Protein AF-A0A1H8ME71-F1 (afdb_monomer_lite)

Organism: NCBI:txid42354

Foldseek 3Di:
DVVVVVVVLVVLLVVLLVLLLVQLQVLLVVLVVCLVVVHDLVVSLVSLQSLLVSLLVSCVSNVRPNVSLVSSVVSNVVSLVVLCVDAHPVRHCVSSVSNNVSSVNSNVNSSVVSVVVSVVVVVVVVVVVVD

Secondary structure (DSSP, 8-state):
-HHHHHHHHHHHHHHHHHHHHHHHHHHHHHHHHHHHTT--HHHHHTTHHHHHHHHHHHHHHTTT-GGGGHHHHHHHHHHHHHHHHPPPTTS-SHHHHHHHHHHHHHHHHHHHHHHHHHHHHHHHHHHHHT-

pLDDT: mean 81.55, std 11.22, range [46.22, 94.94]

Sequence (131 aa):
MKEVSNHRSHWKTIRIILAALIGGFLLSFLGFGLLWSGIPWHTQLIMILPFLLLSYGILRWSNGAMGLCAFIGIGAAPLGLLIMQFRDTNGSHLMTILIVTGWLIGICAGCYWGKLSQKSSVNSSKDVVSF

Radius of gyration: 18.05 Å; chains: 1; bounding box: 52×20×58 Å

Structure (mmCIF, N/CA/C/O backbone):
data_AF-A0A1H8ME71-F1
#
_entry.id   AF-A0A1H8ME71-F1
#
loop_
_atom_site.group_PDB
_atom_site.id
_atom_site.type_symbol
_atom_site.label_atom_id
_atom_site.label_alt_id
_atom_site.label_comp_id
_atom_site.label_asym_id
_atom_site.label_entity_id
_atom_site.label_seq_id
_atom_site.pdbx_PDB_ins_code
_atom_site.Cartn_x
_atom_site.Cartn_y
_atom_site.Cartn_z
_atom_site.occupancy
_atom_site.B_iso_or_equiv
_atom_site.auth_seq_id
_atom_site.auth_comp_id
_atom_site.auth_asym_id
_atom_site.auth_atom_id
_atom_site.pdbx_PDB_model_num
ATOM 1 N N . MET A 1 1 ? -12.080 5.022 37.074 1.00 50.88 1 MET A N 1
ATOM 2 C CA . MET A 1 1 ? -12.273 3.938 36.073 1.00 50.88 1 MET A CA 1
ATOM 3 C C . MET A 1 1 ? -12.350 4.406 34.611 1.00 50.88 1 MET A C 1
ATOM 5 O O . MET A 1 1 ? -11.945 3.635 33.750 1.00 50.88 1 MET A O 1
ATOM 9 N N . LYS A 1 2 ? -12.798 5.636 34.289 1.00 51.59 2 LYS A N 1
ATOM 10 C CA . LYS A 1 2 ? -12.868 6.125 32.891 1.00 51.59 2 LYS A CA 1
ATOM 11 C C . LYS A 1 2 ? -11.496 6.346 32.221 1.00 51.59 2 LYS A C 1
ATOM 13 O O . LYS A 1 2 ? -11.336 5.956 31.068 1.00 51.59 2 LYS A O 1
ATOM 18 N N . GLU A 1 3 ? -10.492 6.867 32.931 1.00 55.25 3 GLU A N 1
ATOM 19 C CA . GLU A 1 3 ? -9.156 7.124 32.349 1.00 55.25 3 GLU A CA 1
ATOM 20 C C . GLU A 1 3 ? -8.442 5.861 31.847 1.00 55.25 3 GLU A C 1
ATOM 22 O O . GLU A 1 3 ? -7.901 5.851 30.744 1.00 55.25 3 GLU A O 1
ATOM 27 N N . VAL A 1 4 ? -8.514 4.760 32.602 1.00 56.84 4 VAL A N 1
ATOM 28 C CA . VAL A 1 4 ? -7.873 3.483 32.233 1.00 56.84 4 VAL A CA 1
ATOM 29 C C . VAL A 1 4 ? -8.472 2.910 30.941 1.00 56.84 4 VAL A C 1
ATOM 31 O O . VAL A 1 4 ? -7.752 2.364 30.103 1.00 56.84 4 VAL A O 1
ATOM 34 N N . SER A 1 5 ? -9.786 3.076 30.740 1.00 61.91 5 SER A N 1
ATOM 35 C CA . SER A 1 5 ? -10.469 2.642 29.514 1.00 61.91 5 SER A CA 1
ATOM 36 C C . SER A 1 5 ? -10.062 3.471 28.290 1.00 61.91 5 SER A C 1
ATOM 38 O O . SER A 1 5 ? -9.868 2.911 27.209 1.00 61.91 5 SER A O 1
ATOM 40 N N . ASN A 1 6 ? -9.851 4.778 28.480 1.00 62.28 6 ASN A N 1
ATOM 41 C CA . ASN A 1 6 ? -9.472 5.703 27.415 1.00 62.28 6 ASN A CA 1
ATOM 42 C C . ASN A 1 6 ? -7.998 5.528 27.013 1.00 62.28 6 ASN A C 1
ATOM 44 O O . ASN A 1 6 ? -7.641 5.560 25.840 1.00 62.28 6 ASN A O 1
ATOM 48 N N . HIS A 1 7 ? -7.132 5.227 27.982 1.00 67.75 7 HIS A N 1
ATOM 49 C CA . HIS A 1 7 ? -5.739 4.890 27.713 1.00 67.75 7 HIS A CA 1
ATOM 50 C C . HIS A 1 7 ? -5.620 3.578 26.915 1.00 67.75 7 HIS A C 1
ATOM 52 O O . HIS A 1 7 ? -4.893 3.507 25.924 1.00 67.75 7 HIS A O 1
ATOM 58 N N . ARG A 1 8 ? -6.386 2.535 27.275 1.00 67.69 8 ARG A N 1
ATOM 59 C CA . ARG A 1 8 ? -6.379 1.247 26.555 1.00 67.69 8 ARG A CA 1
ATOM 60 C C . ARG A 1 8 ? -6.856 1.380 25.101 1.00 67.69 8 ARG A C 1
ATOM 62 O O . ARG A 1 8 ? -6.289 0.722 24.227 1.00 67.69 8 ARG A O 1
ATOM 69 N N . SER A 1 9 ? -7.865 2.211 24.828 1.00 75.12 9 SER A N 1
ATOM 70 C CA . SER A 1 9 ? -8.338 2.448 23.457 1.00 75.12 9 SER A CA 1
ATOM 71 C C . SER A 1 9 ? -7.304 3.218 22.629 1.00 75.12 9 SER A C 1
ATOM 73 O O . SER A 1 9 ? -7.035 2.838 21.490 1.00 75.12 9 SER A O 1
ATOM 75 N N . HIS A 1 10 ? -6.643 4.216 23.223 1.00 82.69 10 HIS A N 1
ATOM 76 C CA . HIS A 1 10 ? -5.609 5.002 22.555 1.00 82.69 10 HIS A CA 1
ATOM 77 C C . HIS A 1 10 ? -4.388 4.151 22.173 1.00 82.69 10 HIS A C 1
ATOM 79 O O . HIS A 1 10 ? -3.936 4.177 21.028 1.00 82.69 10 HIS A O 1
ATOM 85 N N . TRP A 1 11 ? -3.916 3.296 23.087 1.00 86.44 11 TRP A N 1
ATOM 86 C CA . TRP A 1 11 ? -2.830 2.350 22.807 1.00 86.44 11 TRP A CA 1
ATOM 87 C C . TRP A 1 11 ? -3.178 1.338 21.713 1.00 86.44 11 TRP A C 1
ATOM 89 O O . TRP A 1 11 ? -2.311 0.979 20.914 1.00 86.44 11 TRP A O 1
ATOM 99 N N . LYS A 1 12 ? -4.438 0.884 21.640 1.00 86.12 12 LYS A N 1
ATOM 100 C CA . LYS A 1 12 ? -4.898 0.019 20.543 1.00 86.12 12 LYS A CA 1
ATOM 101 C C . LYS A 1 12 ? -4.785 0.748 19.202 1.00 86.12 12 LYS A C 1
ATOM 103 O O . LYS A 1 12 ? -4.237 0.182 18.260 1.00 86.12 12 LYS A O 1
ATOM 108 N N . THR A 1 13 ? -5.246 1.995 19.125 1.00 86.56 13 THR A N 1
ATOM 109 C CA . THR A 1 13 ? -5.163 2.808 17.902 1.00 86.56 13 THR A CA 1
ATOM 110 C C . THR A 1 13 ? -3.717 3.034 17.470 1.00 86.56 13 THR A C 1
ATOM 112 O O . THR A 1 13 ? -3.397 2.797 16.309 1.00 86.56 13 THR A O 1
ATOM 115 N N . ILE A 1 14 ? -2.824 3.395 18.398 1.00 90.50 14 ILE A N 1
ATOM 116 C CA . ILE A 1 14 ? -1.394 3.586 18.106 1.00 90.50 14 ILE A CA 1
ATOM 117 C C . ILE A 1 14 ? -0.774 2.306 17.529 1.00 90.50 14 ILE A C 1
ATOM 119 O O . ILE A 1 14 ? -0.070 2.367 16.525 1.00 90.50 14 ILE A O 1
ATOM 123 N N . ARG A 1 15 ? -1.068 1.134 18.110 1.00 91.00 15 ARG A N 1
ATOM 124 C CA . ARG A 1 15 ? -0.569 -0.154 17.593 1.00 91.00 15 ARG A CA 1
ATOM 125 C C . ARG A 1 15 ? -1.075 -0.452 16.185 1.00 91.00 15 ARG A C 1
ATOM 127 O O . ARG A 1 15 ? -0.302 -0.939 15.36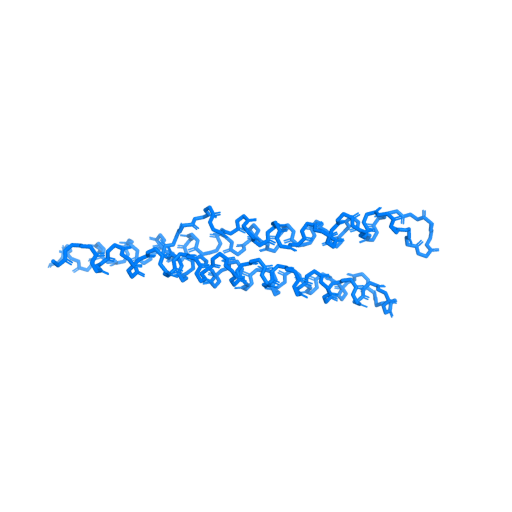7 1.00 91.00 15 ARG A O 1
ATOM 134 N N . ILE A 1 16 ? -2.341 -0.148 15.897 1.00 91.19 16 ILE A N 1
ATOM 135 C CA . ILE A 1 16 ? -2.912 -0.325 14.556 1.00 91.19 16 ILE A CA 1
ATOM 136 C C . ILE A 1 16 ? -2.227 0.609 13.553 1.00 91.19 16 ILE A C 1
ATOM 138 O O . ILE A 1 16 ? -1.864 0.158 12.472 1.00 91.19 16 ILE A O 1
ATOM 142 N N . ILE A 1 17 ? -2.003 1.877 13.914 1.00 91.88 17 ILE A N 1
ATOM 143 C CA . ILE A 1 17 ? -1.283 2.843 13.069 1.00 91.88 17 ILE A CA 1
ATOM 144 C C . ILE A 1 17 ? 0.139 2.355 12.789 1.00 91.88 17 ILE A C 1
ATOM 146 O O . ILE A 1 17 ? 0.567 2.334 11.638 1.00 91.88 17 ILE A O 1
ATOM 150 N N . LEU A 1 18 ? 0.860 1.919 13.823 1.00 93.44 18 LEU A N 1
ATOM 151 C CA . LEU A 1 18 ? 2.224 1.422 13.676 1.00 93.44 18 LEU A CA 1
ATOM 152 C C . LEU A 1 18 ? 2.272 0.181 12.773 1.00 93.44 18 LEU A C 1
ATOM 154 O O . LEU A 1 18 ? 3.107 0.106 11.877 1.00 93.44 18 LEU A O 1
ATOM 158 N N . ALA A 1 19 ? 1.342 -0.761 12.958 1.00 93.19 19 ALA A N 1
ATOM 159 C CA . ALA A 1 19 ? 1.220 -1.935 12.099 1.00 93.19 19 ALA A CA 1
ATOM 160 C C . ALA A 1 19 ? 0.870 -1.562 10.647 1.00 93.19 19 ALA A C 1
ATOM 162 O O . ALA A 1 19 ? 1.400 -2.174 9.724 1.00 93.19 19 ALA A O 1
ATOM 163 N N . ALA A 1 20 ? 0.027 -0.546 10.434 1.00 92.38 20 ALA A N 1
ATOM 164 C CA . ALA A 1 20 ? -0.296 -0.024 9.107 1.00 92.38 20 ALA A CA 1
ATOM 165 C C . ALA A 1 20 ? 0.934 0.554 8.406 1.00 92.38 20 ALA A C 1
ATOM 167 O O . ALA A 1 20 ? 1.195 0.213 7.255 1.00 92.38 20 ALA A O 1
ATOM 168 N N . LEU A 1 21 ? 1.699 1.389 9.115 1.00 93.81 21 LEU A N 1
ATOM 169 C CA . LEU A 1 21 ? 2.912 2.023 8.604 1.00 93.81 21 LEU A CA 1
ATOM 170 C C . LEU A 1 21 ? 3.979 0.982 8.262 1.00 93.81 21 LEU A C 1
ATOM 172 O O . LEU A 1 21 ? 4.478 0.960 7.139 1.00 93.81 21 LEU A O 1
ATOM 176 N N . ILE A 1 22 ? 4.295 0.094 9.211 1.00 94.00 22 ILE A N 1
ATOM 177 C CA . ILE A 1 22 ? 5.298 -0.961 9.024 1.00 94.00 22 ILE A CA 1
ATOM 178 C C . ILE A 1 22 ? 4.853 -1.923 7.922 1.00 94.00 22 ILE A C 1
ATOM 180 O O . ILE A 1 22 ? 5.648 -2.265 7.054 1.00 94.00 22 ILE A O 1
ATOM 184 N N . GLY A 1 23 ? 3.582 -2.330 7.923 1.00 92.81 23 GLY A N 1
ATOM 185 C CA . GLY A 1 23 ? 3.025 -3.201 6.895 1.00 92.81 23 GLY A CA 1
ATOM 186 C C . GLY A 1 23 ? 3.116 -2.573 5.507 1.00 92.81 23 GLY A C 1
ATOM 187 O O . GLY A 1 23 ? 3.644 -3.199 4.595 1.00 92.81 23 GLY A O 1
ATOM 188 N N . GLY A 1 24 ? 2.674 -1.321 5.353 1.00 91.94 24 GLY A N 1
ATOM 189 C CA . GLY A 1 24 ? 2.776 -0.587 4.091 1.00 91.94 24 GLY A CA 1
ATOM 190 C C . GLY A 1 24 ? 4.218 -0.474 3.600 1.00 91.94 24 GLY A C 1
ATOM 191 O O . GLY A 1 24 ? 4.498 -0.793 2.449 1.00 91.94 24 GLY A O 1
ATOM 192 N N . PHE A 1 25 ? 5.146 -0.118 4.491 1.00 93.38 25 PHE A N 1
ATOM 193 C CA . PHE A 1 25 ? 6.568 -0.019 4.168 1.00 93.38 25 PHE A CA 1
ATOM 194 C C . PHE A 1 25 ? 7.170 -1.363 3.731 1.00 93.38 25 PHE A C 1
ATOM 196 O O . PHE A 1 25 ? 7.802 -1.441 2.679 1.00 93.38 25 PHE A O 1
ATOM 203 N N . LEU A 1 26 ? 6.948 -2.436 4.499 1.00 94.94 26 LEU A N 1
ATOM 204 C CA . LEU A 1 26 ? 7.485 -3.767 4.200 1.00 94.94 26 LEU A CA 1
ATOM 205 C C . LEU A 1 26 ? 6.916 -4.342 2.899 1.00 94.94 26 LEU A C 1
ATOM 207 O O . LEU A 1 26 ? 7.667 -4.906 2.104 1.00 94.94 26 LEU A O 1
ATOM 211 N N . LEU A 1 27 ? 5.612 -4.183 2.647 1.00 92.81 27 LEU A N 1
ATOM 212 C CA . LEU A 1 27 ? 5.014 -4.624 1.386 1.00 92.81 27 LEU A CA 1
ATOM 213 C C . LEU A 1 27 ? 5.531 -3.813 0.195 1.00 92.81 27 LEU A C 1
ATOM 215 O O . LEU A 1 27 ? 5.772 -4.387 -0.866 1.00 92.81 27 LEU A O 1
ATOM 219 N N . SER A 1 28 ? 5.728 -2.503 0.353 1.00 90.44 28 SER A N 1
ATOM 220 C CA . SER A 1 28 ? 6.351 -1.686 -0.689 1.00 90.44 28 SER A CA 1
ATOM 221 C C . SER A 1 28 ? 7.799 -2.089 -0.942 1.00 90.44 28 SER A C 1
ATOM 223 O O . SER A 1 28 ? 8.221 -2.122 -2.096 1.00 90.44 28 SER A O 1
ATOM 225 N N . PHE A 1 29 ? 8.546 -2.456 0.101 1.00 90.81 29 PHE A N 1
ATOM 226 C CA . PHE A 1 29 ? 9.913 -2.952 -0.033 1.00 90.81 29 PHE A CA 1
ATOM 227 C C . PHE A 1 29 ? 9.947 -4.285 -0.785 1.00 90.81 29 PHE A C 1
ATOM 229 O O . PHE A 1 29 ? 10.754 -4.467 -1.692 1.00 90.81 29 PHE A O 1
ATOM 236 N N . LEU A 1 30 ? 9.011 -5.188 -0.479 1.00 89.62 30 LEU A N 1
ATOM 237 C CA . LEU A 1 30 ? 8.831 -6.432 -1.223 1.00 89.62 30 LEU A CA 1
ATOM 238 C C . LEU A 1 30 ? 8.479 -6.160 -2.693 1.00 89.62 30 LEU A C 1
ATOM 240 O O . LEU A 1 30 ? 9.089 -6.741 -3.585 1.00 89.62 30 LEU A O 1
ATOM 244 N N . GLY A 1 31 ? 7.544 -5.244 -2.959 1.00 86.06 31 GLY A N 1
ATOM 245 C CA . GLY A 1 31 ? 7.169 -4.856 -4.321 1.00 86.06 31 GLY A CA 1
ATOM 246 C C . GLY A 1 31 ? 8.339 -4.263 -5.108 1.00 86.06 31 GLY A C 1
ATOM 247 O O . GLY A 1 31 ? 8.520 -4.587 -6.280 1.00 86.06 31 GLY A O 1
ATOM 248 N N . PHE A 1 32 ? 9.178 -3.463 -4.448 1.00 85.38 32 PHE A N 1
AT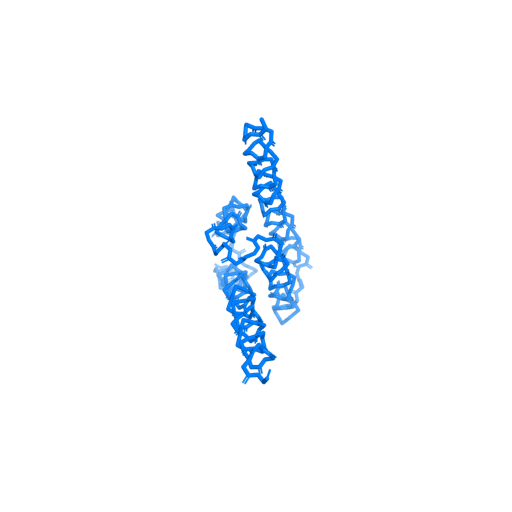OM 249 C CA . PHE A 1 32 ? 10.420 -2.965 -5.028 1.00 85.38 32 PHE A CA 1
ATOM 250 C C . PHE A 1 32 ? 11.415 -4.090 -5.329 1.00 85.38 32 PHE A C 1
ATOM 252 O O . PHE A 1 32 ? 11.948 -4.144 -6.433 1.00 85.38 32 PHE A O 1
ATOM 259 N N . GLY A 1 33 ? 11.624 -5.019 -4.394 1.00 85.38 33 GLY A N 1
ATOM 260 C CA . GLY A 1 33 ? 12.493 -6.179 -4.603 1.00 85.38 33 GLY A CA 1
ATOM 261 C C . GLY A 1 33 ? 12.054 -7.042 -5.790 1.00 85.38 33 GLY A C 1
ATOM 262 O O . GLY A 1 33 ? 12.889 -7.469 -6.583 1.00 85.38 33 GLY A O 1
ATOM 263 N N . LEU A 1 34 ? 10.743 -7.238 -5.972 1.00 83.44 34 LEU A N 1
ATOM 264 C CA . LEU A 1 34 ? 10.196 -7.955 -7.128 1.00 83.44 34 LEU A CA 1
ATOM 265 C C . LEU A 1 34 ? 10.428 -7.204 -8.448 1.00 83.44 34 LEU A C 1
ATOM 267 O O . LEU A 1 34 ? 10.724 -7.839 -9.460 1.00 83.44 34 LEU A O 1
ATOM 271 N N . LEU A 1 35 ? 10.319 -5.870 -8.449 1.00 80.50 35 LEU A N 1
ATOM 272 C CA . LEU A 1 35 ? 10.668 -5.044 -9.610 1.00 80.50 35 LEU A CA 1
ATOM 273 C C . LEU A 1 35 ? 12.155 -5.143 -9.944 1.00 80.50 35 LEU A C 1
ATOM 275 O O . LEU A 1 35 ? 12.505 -5.371 -11.098 1.00 80.50 35 LEU A O 1
ATOM 279 N N . TRP A 1 36 ? 13.016 -5.048 -8.934 1.00 80.69 36 TRP A N 1
ATOM 280 C CA . TRP A 1 36 ? 14.462 -5.145 -9.104 1.00 80.69 36 TRP A CA 1
ATOM 281 C C . TRP A 1 36 ? 14.916 -6.530 -9.585 1.00 80.69 36 TRP A C 1
ATOM 283 O O . TRP A 1 36 ? 15.875 -6.648 -10.340 1.00 80.69 36 TRP A O 1
ATOM 293 N N . SER A 1 37 ? 14.204 -7.587 -9.192 1.00 81.81 37 SER A N 1
ATOM 294 C CA . SER A 1 37 ? 14.480 -8.964 -9.616 1.00 81.81 37 SER A CA 1
ATOM 295 C C . SER A 1 37 ? 14.162 -9.238 -11.098 1.00 81.81 37 SER A C 1
ATOM 297 O O . SER A 1 37 ? 14.387 -10.360 -11.552 1.00 81.81 37 SER A O 1
ATOM 299 N N . GLY A 1 38 ? 13.611 -8.275 -11.849 1.00 76.94 38 GLY A N 1
ATOM 300 C CA . GLY A 1 38 ? 13.255 -8.460 -13.263 1.00 76.94 38 GLY A CA 1
ATOM 301 C C . GLY A 1 38 ? 12.079 -9.418 -13.486 1.00 76.94 38 GLY A C 1
ATOM 302 O O . GLY A 1 38 ? 11.940 -9.997 -14.561 1.00 76.94 38 GLY A O 1
ATOM 303 N N . ILE A 1 39 ? 11.244 -9.622 -12.463 1.00 80.69 39 ILE A N 1
ATOM 304 C CA . ILE A 1 39 ? 10.089 -10.520 -12.526 1.00 80.69 39 ILE A CA 1
ATOM 305 C C . ILE A 1 39 ? 9.016 -9.930 -13.467 1.00 80.69 39 ILE A C 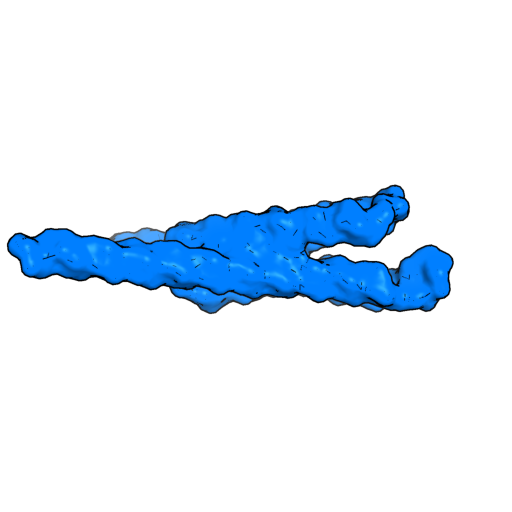1
ATOM 307 O O . ILE A 1 39 ? 8.781 -8.719 -13.426 1.00 80.69 39 ILE A O 1
ATOM 311 N N . PRO A 1 40 ? 8.312 -10.760 -14.269 1.00 81.56 40 PRO A N 1
ATOM 312 C CA . PRO A 1 40 ? 7.276 -10.289 -15.184 1.00 81.56 40 PRO A CA 1
ATOM 313 C C . PRO A 1 40 ? 6.171 -9.490 -14.488 1.00 81.56 40 PRO A C 1
ATOM 315 O O . PRO A 1 40 ? 5.727 -9.831 -13.388 1.00 81.56 40 PRO A O 1
ATOM 318 N N . TRP A 1 41 ? 5.649 -8.481 -15.185 1.00 75.19 41 TRP A N 1
ATOM 319 C CA . TRP A 1 41 ? 4.616 -7.578 -14.668 1.00 75.19 41 TRP A CA 1
ATOM 320 C C . TRP A 1 41 ? 3.340 -8.299 -14.194 1.00 75.19 41 TRP A C 1
ATOM 322 O O . TRP A 1 41 ? 2.713 -7.879 -13.225 1.00 75.19 41 TRP A O 1
ATOM 332 N N . HIS A 1 42 ? 2.972 -9.425 -14.815 1.00 81.12 42 HIS A N 1
ATOM 333 C CA . HIS A 1 42 ? 1.833 -10.244 -14.385 1.00 81.12 42 HIS A CA 1
ATOM 334 C C . HIS A 1 42 ? 2.003 -10.782 -12.962 1.00 81.12 42 HIS A C 1
ATOM 336 O O . HIS A 1 42 ? 1.073 -10.748 -12.160 1.00 81.12 42 HIS A O 1
ATOM 342 N N . THR A 1 43 ? 3.205 -11.246 -12.628 1.00 80.25 43 THR A N 1
ATOM 343 C CA . THR A 1 43 ? 3.528 -11.753 -11.292 1.00 80.25 43 THR A CA 1
ATOM 344 C C . THR A 1 43 ? 3.564 -10.610 -10.279 1.00 80.25 43 THR A C 1
ATOM 346 O O . THR A 1 43 ? 3.215 -10.804 -9.119 1.00 80.25 43 THR A O 1
ATOM 349 N N . GLN A 1 44 ? 3.897 -9.388 -10.707 1.00 79.50 44 GLN A N 1
ATOM 350 C CA . GLN A 1 44 ? 3.826 -8.204 -9.846 1.00 79.50 44 GLN A CA 1
ATOM 351 C C . GLN A 1 44 ? 2.388 -7.833 -9.476 1.00 79.50 44 GLN A C 1
ATOM 353 O O . GLN A 1 44 ? 2.165 -7.349 -8.369 1.00 79.50 44 GLN A O 1
ATOM 358 N N . LEU A 1 45 ? 1.393 -8.124 -10.324 1.00 84.62 45 LEU A N 1
ATOM 359 C CA . LEU A 1 45 ? -0.020 -7.919 -9.971 1.00 84.62 45 LEU A CA 1
ATOM 360 C C . LEU A 1 45 ? -0.468 -8.775 -8.781 1.00 84.62 45 LEU A C 1
ATOM 362 O O . LEU A 1 45 ? -1.398 -8.393 -8.072 1.00 84.62 45 LEU A O 1
ATOM 366 N N . ILE A 1 46 ? 0.217 -9.885 -8.493 1.00 87.81 46 ILE A N 1
ATOM 367 C CA . ILE A 1 46 ? -0.057 -10.701 -7.302 1.00 87.81 46 ILE A CA 1
ATOM 368 C C . ILE A 1 46 ? 0.130 -9.869 -6.024 1.00 87.81 46 ILE A C 1
ATOM 370 O O . ILE A 1 46 ? -0.566 -10.110 -5.040 1.00 87.81 46 ILE A O 1
ATOM 374 N N . MET A 1 47 ? 0.971 -8.824 -6.047 1.00 86.88 47 MET A N 1
ATOM 375 C CA . MET A 1 47 ? 1.170 -7.906 -4.917 1.00 86.88 47 MET A CA 1
ATOM 376 C C . MET A 1 47 ? -0.075 -7.097 -4.541 1.00 86.88 47 MET A C 1
ATOM 378 O O . MET A 1 47 ? -0.140 -6.577 -3.431 1.00 86.88 47 MET A O 1
ATOM 382 N N . ILE A 1 48 ? -1.101 -7.038 -5.391 1.00 90.75 48 ILE A N 1
ATOM 383 C CA . ILE A 1 48 ? -2.395 -6.448 -5.024 1.00 90.75 48 ILE A CA 1
ATOM 384 C C . ILE A 1 48 ? -3.010 -7.209 -3.835 1.00 90.75 48 ILE A C 1
ATOM 386 O O . ILE A 1 48 ? -3.571 -6.595 -2.926 1.00 90.75 48 ILE A O 1
ATOM 390 N N . LEU A 1 49 ? -2.862 -8.539 -3.802 1.00 91.69 49 LEU A N 1
ATOM 391 C CA . LEU A 1 49 ? -3.437 -9.408 -2.772 1.00 91.69 49 LEU A CA 1
ATOM 392 C C . LEU A 1 49 ? -2.911 -9.130 -1.355 1.00 91.69 49 LEU A C 1
ATOM 394 O O . LEU A 1 49 ? -3.737 -8.965 -0.457 1.00 91.69 49 LEU A O 1
ATOM 398 N N . PRO A 1 50 ? -1.594 -9.050 -1.091 1.00 91.75 50 PRO A N 1
ATOM 399 C CA . PRO A 1 50 ? -1.104 -8.747 0.246 1.00 91.75 50 PRO A CA 1
ATOM 400 C C . PRO A 1 50 ? -1.498 -7.331 0.704 1.00 91.75 50 PRO A C 1
ATOM 402 O O . PRO A 1 50 ? -1.842 -7.166 1.874 1.00 91.75 50 PRO A O 1
ATOM 405 N N . PHE A 1 51 ? -1.559 -6.327 -0.186 1.00 90.94 51 PHE A N 1
ATOM 406 C CA . PHE A 1 51 ? -2.077 -4.990 0.166 1.00 90.94 51 PHE A CA 1
ATOM 407 C C . PHE A 1 51 ? -3.579 -5.015 0.504 1.00 90.94 51 PHE A C 1
ATOM 409 O O . PHE A 1 51 ? -4.027 -4.345 1.443 1.00 90.94 51 PHE A O 1
ATOM 416 N N . LEU A 1 52 ? -4.355 -5.831 -0.211 1.00 92.62 52 LEU A N 1
ATOM 417 C CA . LEU A 1 52 ? -5.763 -6.095 0.085 1.00 92.62 52 LEU A CA 1
ATOM 418 C C . LEU A 1 52 ? -5.934 -6.779 1.443 1.00 92.62 52 LEU A C 1
ATOM 420 O O . LEU A 1 52 ? -6.735 -6.331 2.261 1.00 92.62 52 LEU A O 1
ATOM 424 N N . LEU A 1 53 ? -5.161 -7.829 1.718 1.00 93.12 53 LEU A N 1
ATOM 425 C CA . LEU A 1 53 ? -5.207 -8.559 2.985 1.00 93.12 53 LEU A CA 1
ATOM 426 C C . LEU A 1 53 ? -4.818 -7.667 4.165 1.00 93.12 53 LEU A C 1
ATOM 428 O O . LEU A 1 53 ? -5.498 -7.688 5.192 1.00 93.12 53 LEU A O 1
ATOM 432 N N . LEU A 1 54 ? -3.770 -6.853 4.013 1.00 91.75 54 LEU A N 1
ATOM 433 C CA . LEU A 1 54 ? -3.335 -5.921 5.048 1.00 91.75 54 LEU A CA 1
ATOM 434 C C . LEU A 1 54 ? -4.422 -4.883 5.348 1.00 91.75 54 LEU A C 1
ATOM 436 O O . LEU A 1 54 ? -4.794 -4.702 6.506 1.00 91.75 54 LEU A O 1
ATOM 440 N N . SER A 1 55 ? -4.972 -4.231 4.321 1.00 90.12 55 SER A N 1
ATOM 441 C CA . SER A 1 55 ? -6.028 -3.226 4.506 1.00 90.12 55 SER A CA 1
ATOM 442 C C . SER A 1 55 ? -7.316 -3.823 5.075 1.00 90.12 55 SER A C 1
ATOM 444 O O . SER A 1 55 ? -7.895 -3.252 6.000 1.00 90.12 55 SER A O 1
ATOM 446 N N . TYR A 1 56 ? -7.718 -5.014 4.625 1.00 89.00 56 TYR A N 1
ATOM 447 C CA . TYR A 1 56 ? -8.838 -5.754 5.207 1.00 89.00 56 TYR A CA 1
ATOM 448 C C . TYR A 1 56 ? -8.599 -6.092 6.687 1.00 89.00 56 TYR A C 1
ATOM 450 O O . TYR A 1 56 ? -9.464 -5.850 7.534 1.00 89.00 56 TYR A O 1
ATOM 458 N N . GLY A 1 57 ? -7.416 -6.621 7.016 1.00 88.69 57 GLY A N 1
ATOM 459 C CA . GLY A 1 57 ? -7.037 -6.988 8.380 1.00 88.69 57 GLY A CA 1
ATOM 460 C C . GLY A 1 57 ? -7.034 -5.787 9.323 1.00 88.69 57 GLY A C 1
ATOM 461 O O . GLY A 1 57 ? -7.589 -5.859 10.420 1.00 88.69 57 GLY A O 1
ATOM 462 N N . ILE A 1 58 ? -6.494 -4.655 8.868 1.00 88.81 58 ILE A N 1
ATOM 463 C CA . ILE A 1 58 ? -6.476 -3.402 9.628 1.00 88.81 58 ILE A CA 1
ATOM 464 C C . ILE A 1 58 ? -7.886 -2.865 9.839 1.00 88.81 58 ILE A C 1
ATOM 466 O O . ILE A 1 58 ? -8.220 -2.482 10.959 1.00 88.81 58 ILE A O 1
ATOM 470 N N . LEU A 1 59 ? -8.738 -2.891 8.813 1.00 87.69 59 LEU A N 1
ATOM 471 C CA . LEU A 1 59 ? -10.113 -2.418 8.934 1.00 87.69 59 LEU A CA 1
ATOM 472 C C . LEU A 1 59 ? -10.952 -3.294 9.877 1.00 87.69 59 LEU A C 1
ATOM 474 O O . LEU A 1 59 ? -11.765 -2.781 10.652 1.00 87.69 59 LEU A O 1
ATOM 478 N N . ARG A 1 60 ? -10.737 -4.616 9.855 1.00 84.94 60 ARG A N 1
ATOM 479 C CA . ARG A 1 60 ? -11.367 -5.540 10.805 1.00 84.94 60 ARG A CA 1
ATOM 480 C C . ARG A 1 60 ? -10.864 -5.277 12.228 1.00 84.94 60 ARG A C 1
ATOM 482 O O . ARG A 1 60 ? -11.669 -5.206 13.150 1.00 84.94 60 ARG A O 1
ATOM 489 N N . TRP A 1 61 ? -9.558 -5.087 12.416 1.00 85.69 61 TRP A N 1
ATOM 490 C CA . TRP A 1 61 ? -8.965 -4.840 13.736 1.00 85.69 61 TRP A CA 1
ATOM 491 C C . TRP A 1 61 ? -9.376 -3.481 14.331 1.00 85.69 61 TRP A C 1
ATOM 493 O O . TRP A 1 61 ? -9.567 -3.345 15.550 1.00 85.69 61 TRP A O 1
ATOM 503 N N . SER A 1 62 ? -9.571 -2.482 13.471 1.00 82.50 62 SER A N 1
ATOM 504 C CA . SER A 1 62 ? -9.990 -1.133 13.844 1.00 82.50 62 SER A CA 1
ATOM 505 C C . SER A 1 62 ? -11.495 -0.956 14.031 1.00 82.50 62 SER A C 1
ATOM 507 O O . SER A 1 62 ? -11.933 0.165 14.279 1.00 82.50 62 SER A O 1
ATOM 509 N N . ASN A 1 63 ? -12.290 -2.028 13.928 1.00 81.44 63 ASN A N 1
ATOM 510 C CA . ASN A 1 63 ? -13.754 -1.961 13.942 1.00 81.44 63 ASN A CA 1
ATOM 511 C C . ASN A 1 63 ? -14.320 -0.969 12.905 1.00 81.44 63 ASN A C 1
ATOM 513 O O . ASN A 1 63 ? -15.321 -0.308 13.161 1.00 81.44 63 ASN A O 1
ATOM 517 N N . GLY A 1 64 ? -13.688 -0.858 11.731 1.00 75.12 64 GLY A N 1
ATOM 518 C CA . GLY A 1 64 ? -14.246 -0.101 10.604 1.00 75.12 64 GLY A CA 1
ATOM 519 C C . GLY A 1 64 ? -13.735 1.325 10.458 1.00 75.12 64 GLY A C 1
ATOM 520 O O . GLY A 1 64 ? -14.231 2.067 9.609 1.00 75.12 64 GLY A O 1
ATOM 521 N N . ALA A 1 65 ? -12.727 1.723 11.237 1.00 81.00 65 ALA A N 1
ATOM 522 C CA . ALA A 1 65 ? -12.111 3.037 11.104 1.00 81.00 65 ALA A CA 1
ATOM 523 C C . ALA A 1 65 ? -11.287 3.123 9.806 1.00 81.00 65 ALA A C 1
ATOM 525 O O . ALA A 1 65 ? -10.093 2.814 9.782 1.00 81.00 65 ALA A O 1
ATOM 526 N N . MET A 1 66 ? -11.931 3.567 8.721 1.00 76.94 66 MET A N 1
ATOM 527 C CA . MET A 1 66 ? -11.313 3.701 7.393 1.00 76.94 66 MET A CA 1
ATOM 528 C C . MET A 1 66 ? -10.096 4.624 7.381 1.00 76.94 66 MET A C 1
ATOM 530 O O . MET A 1 66 ? -9.135 4.346 6.667 1.00 76.94 66 MET A O 1
ATOM 534 N N . GLY A 1 67 ? -10.096 5.675 8.210 1.00 80.25 67 GLY A N 1
ATOM 535 C CA . GLY A 1 67 ? -8.967 6.603 8.312 1.00 80.25 67 GLY A CA 1
ATOM 536 C C . GLY A 1 67 ? -7.649 5.915 8.680 1.00 80.25 67 GLY A C 1
ATOM 537 O O . GLY A 1 67 ? -6.588 6.383 8.284 1.00 80.25 67 GLY A O 1
ATOM 538 N N . LEU A 1 68 ? -7.698 4.758 9.355 1.00 85.25 68 LEU A N 1
ATOM 539 C CA . LEU A 1 68 ? -6.489 4.018 9.715 1.00 85.25 68 LEU A CA 1
ATOM 540 C C . LEU A 1 68 ? -5.832 3.303 8.526 1.00 85.25 68 LEU A C 1
ATOM 542 O O . LEU A 1 68 ? -4.633 3.047 8.556 1.00 85.25 68 LEU A O 1
ATOM 546 N N . CYS A 1 69 ? -6.579 3.030 7.454 1.00 86.44 69 CYS A N 1
ATOM 547 C CA . CYS A 1 69 ? -6.018 2.414 6.252 1.00 86.44 69 CYS A CA 1
ATOM 548 C C . CYS A 1 69 ? -5.150 3.395 5.448 1.00 86.44 69 CYS A C 1
ATOM 550 O O . CYS A 1 69 ? -4.244 2.962 4.740 1.00 86.44 69 CYS A O 1
ATOM 552 N N . ALA A 1 70 ? -5.354 4.710 5.607 1.00 88.75 70 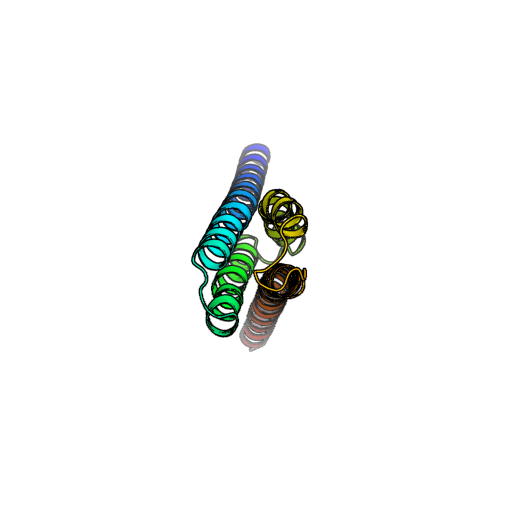ALA A N 1
ATOM 553 C CA . ALA A 1 70 ? -4.509 5.726 4.976 1.00 88.75 70 ALA A CA 1
ATOM 554 C C . ALA A 1 70 ? -3.040 5.620 5.425 1.00 88.75 70 ALA A C 1
ATOM 556 O O . ALA A 1 70 ? -2.134 5.875 4.634 1.00 88.75 70 ALA A O 1
ATOM 557 N N . PHE A 1 71 ? -2.789 5.156 6.656 1.00 91.25 71 PHE A N 1
ATOM 558 C CA . PHE A 1 71 ? -1.431 4.942 7.163 1.00 91.25 71 PHE A CA 1
ATOM 559 C C . PHE A 1 71 ? -0.673 3.830 6.429 1.00 91.25 71 PHE A C 1
ATOM 561 O O . PHE A 1 71 ? 0.552 3.867 6.403 1.00 91.25 71 PHE A O 1
ATOM 568 N N . ILE A 1 72 ? -1.366 2.897 5.765 1.00 90.50 72 ILE A N 1
ATOM 569 C CA . ILE A 1 72 ? -0.716 1.935 4.861 1.00 90.50 72 ILE A CA 1
ATOM 570 C C . ILE A 1 72 ? -0.099 2.684 3.678 1.00 90.50 72 ILE A C 1
ATOM 572 O O . ILE A 1 72 ? 1.063 2.468 3.345 1.00 90.50 72 ILE A O 1
ATOM 576 N N . GLY A 1 73 ? -0.858 3.610 3.082 1.00 89.62 73 GLY A N 1
ATOM 577 C CA . GLY A 1 73 ? -0.378 4.467 1.999 1.00 89.62 73 GLY A CA 1
ATOM 578 C C . GLY A 1 73 ? 0.783 5.360 2.437 1.00 89.62 73 GLY A C 1
ATOM 579 O O . GLY A 1 73 ? 1.765 5.474 1.715 1.00 89.62 73 GLY A O 1
ATOM 580 N N . ILE A 1 74 ? 0.718 5.926 3.648 1.00 91.81 74 ILE A N 1
ATOM 581 C CA . ILE A 1 74 ? 1.816 6.727 4.218 1.00 91.81 74 ILE A CA 1
ATOM 582 C C . ILE A 1 74 ? 3.077 5.876 4.413 1.00 91.81 74 ILE A C 1
ATOM 584 O O . ILE A 1 74 ? 4.166 6.330 4.083 1.00 91.81 74 ILE A O 1
ATOM 588 N N . GLY A 1 75 ? 2.946 4.638 4.899 1.00 90.62 75 GLY A N 1
ATOM 589 C CA . GLY A 1 75 ? 4.076 3.713 5.032 1.00 90.62 75 GLY A CA 1
ATOM 590 C C . GLY A 1 75 ? 4.676 3.303 3.684 1.00 90.62 75 GLY A C 1
ATOM 591 O O . GLY A 1 75 ? 5.890 3.173 3.557 1.00 90.62 75 GLY A O 1
ATOM 592 N N . ALA A 1 76 ? 3.828 3.152 2.665 1.00 91.00 76 ALA A N 1
ATOM 593 C CA . ALA A 1 76 ? 4.225 2.822 1.300 1.00 91.00 76 ALA A CA 1
ATOM 594 C C . ALA A 1 76 ? 4.857 4.003 0.537 1.00 91.00 76 ALA A C 1
ATOM 596 O O . ALA A 1 76 ? 5.654 3.794 -0.380 1.00 91.00 76 ALA A O 1
ATOM 597 N N . ALA A 1 77 ? 4.513 5.244 0.898 1.00 89.38 77 ALA A N 1
ATOM 598 C CA . ALA A 1 77 ? 4.865 6.447 0.145 1.00 89.38 77 ALA A CA 1
ATOM 599 C C . ALA A 1 77 ? 6.376 6.680 -0.046 1.00 89.38 77 ALA A C 1
ATOM 601 O O . ALA A 1 77 ? 6.756 6.987 -1.174 1.0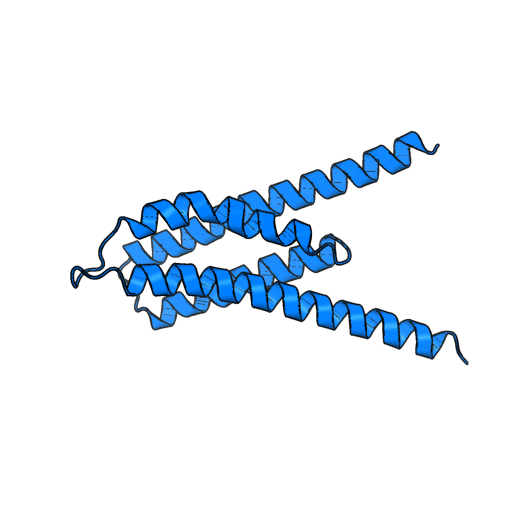0 89.38 77 ALA A O 1
ATOM 602 N N . PRO A 1 78 ? 7.260 6.513 0.961 1.00 87.44 78 PRO A N 1
ATOM 603 C CA . PRO A 1 78 ? 8.697 6.727 0.779 1.00 87.44 78 PRO A CA 1
ATOM 604 C C . PRO A 1 78 ? 9.278 5.847 -0.327 1.00 87.44 78 PRO A C 1
ATOM 606 O O . PRO A 1 78 ? 9.984 6.334 -1.206 1.00 87.44 78 PRO A O 1
ATOM 609 N N . LEU A 1 79 ? 8.918 4.560 -0.327 1.00 87.88 79 LEU A N 1
ATOM 610 C CA . LEU A 1 79 ? 9.309 3.640 -1.388 1.00 87.88 79 LEU A CA 1
ATOM 611 C C . LEU A 1 79 ? 8.616 4.001 -2.695 1.00 87.88 79 LEU A C 1
ATOM 613 O O . LEU A 1 79 ? 9.314 4.134 -3.685 1.00 87.88 79 LEU A O 1
ATOM 617 N N . GLY A 1 80 ? 7.303 4.251 -2.696 1.00 84.88 80 GLY A N 1
ATOM 618 C CA . GLY A 1 80 ? 6.542 4.684 -3.876 1.00 84.88 80 GLY A CA 1
ATOM 619 C C . GLY A 1 80 ? 7.162 5.875 -4.617 1.00 84.88 80 GLY A C 1
ATOM 620 O O . GLY A 1 80 ? 7.280 5.856 -5.841 1.00 84.88 80 GLY A O 1
ATOM 621 N N . LEU A 1 81 ? 7.616 6.884 -3.873 1.00 86.88 81 LEU A N 1
ATOM 622 C CA . LEU A 1 81 ? 8.292 8.060 -4.417 1.00 86.88 81 LEU A CA 1
ATOM 623 C C . LEU A 1 81 ? 9.692 7.737 -4.942 1.00 86.88 81 LEU A C 1
ATOM 625 O O . LEU A 1 81 ? 10.077 8.260 -5.985 1.00 86.88 81 LEU A O 1
ATOM 629 N N . LEU A 1 82 ? 10.441 6.868 -4.255 1.00 85.12 82 LEU A N 1
ATOM 630 C CA . LEU A 1 82 ? 11.748 6.411 -4.729 1.00 85.12 82 LEU A CA 1
ATOM 631 C C . LEU A 1 82 ? 11.612 5.635 -6.038 1.00 85.12 82 LEU A C 1
ATOM 633 O O . LEU A 1 82 ? 12.313 5.950 -6.995 1.00 85.12 82 LEU A O 1
ATOM 637 N N . ILE A 1 83 ? 10.682 4.676 -6.121 1.00 81.94 83 ILE A N 1
ATOM 638 C CA . ILE A 1 83 ? 10.500 3.887 -7.344 1.00 81.94 83 ILE A CA 1
ATOM 639 C C . ILE A 1 83 ? 10.085 4.740 -8.532 1.00 81.94 83 ILE A C 1
ATOM 641 O O . ILE A 1 83 ? 10.571 4.480 -9.626 1.00 81.94 83 ILE A O 1
ATOM 645 N N . MET A 1 84 ? 9.259 5.776 -8.337 1.00 77.69 84 MET A N 1
ATOM 646 C CA . MET A 1 84 ? 8.877 6.709 -9.410 1.00 77.69 84 MET A CA 1
ATOM 647 C C . MET A 1 84 ? 10.072 7.356 -10.119 1.00 77.69 84 MET A C 1
ATOM 649 O O . MET A 1 84 ? 9.948 7.719 -11.286 1.00 77.69 84 MET A O 1
ATOM 653 N N . GLN A 1 85 ? 11.230 7.458 -9.464 1.00 81.00 85 GLN A N 1
ATOM 654 C CA . GLN A 1 85 ? 12.449 7.975 -10.088 1.00 81.00 85 GLN A CA 1
ATOM 655 C C . GLN A 1 85 ? 13.143 6.944 -10.989 1.00 81.00 85 GLN A C 1
ATOM 657 O O . GLN A 1 85 ? 13.881 7.324 -11.897 1.00 81.00 85 GLN A O 1
ATOM 662 N N . PHE A 1 86 ? 12.892 5.648 -10.786 1.00 76.75 86 PHE A N 1
ATOM 663 C CA . PHE A 1 86 ? 13.478 4.589 -11.598 1.00 76.75 86 PHE A CA 1
ATOM 664 C C . PHE A 1 86 ? 12.725 4.419 -12.917 1.00 76.75 86 PHE A C 1
ATOM 666 O O . PHE A 1 86 ? 11.489 4.395 -12.977 1.00 76.75 86 PHE A O 1
ATOM 673 N N . ARG A 1 87 ? 13.515 4.274 -13.980 1.00 70.62 87 ARG A N 1
ATOM 674 C CA . ARG A 1 87 ? 13.055 3.868 -15.303 1.00 70.62 87 ARG A CA 1
ATOM 675 C C . ARG A 1 87 ? 13.162 2.354 -15.418 1.00 70.62 87 ARG A C 1
ATOM 677 O O . ARG A 1 87 ? 14.140 1.761 -14.975 1.00 70.62 87 ARG A O 1
ATOM 684 N N . ASP A 1 88 ? 12.148 1.756 -16.019 1.00 68.19 88 ASP A N 1
ATOM 685 C CA . ASP A 1 88 ? 12.151 0.363 -16.446 1.00 68.19 88 ASP A CA 1
ATOM 686 C C . ASP A 1 88 ? 13.254 0.130 -17.500 1.00 68.19 88 ASP A C 1
ATOM 688 O O . ASP A 1 88 ? 13.763 1.068 -18.114 1.00 68.19 88 ASP A O 1
ATOM 692 N N . THR A 1 89 ? 13.591 -1.132 -17.742 1.00 66.25 89 THR A N 1
ATOM 693 C CA . THR A 1 89 ? 14.482 -1.645 -18.794 1.00 66.25 89 THR A CA 1
ATOM 694 C C . THR A 1 89 ? 14.253 -1.029 -20.176 1.00 66.25 89 THR A C 1
ATOM 696 O O . THR A 1 89 ? 15.207 -0.827 -20.922 1.00 66.25 89 THR A O 1
ATOM 699 N N . ASN A 1 90 ? 13.015 -0.645 -20.499 1.00 69.25 90 ASN A N 1
ATOM 700 C CA . ASN A 1 90 ? 12.659 0.046 -21.744 1.00 69.25 90 ASN A CA 1
ATOM 701 C C . ASN A 1 90 ? 12.807 1.584 -21.680 1.00 69.25 90 ASN A C 1
ATOM 703 O O . ASN A 1 90 ? 12.320 2.297 -22.554 1.00 69.25 90 ASN A O 1
ATOM 707 N N . GLY A 1 91 ? 13.403 2.131 -20.617 1.00 72.19 91 GLY A N 1
ATOM 708 C CA . GLY A 1 91 ? 13.534 3.571 -20.375 1.00 72.19 91 GLY A CA 1
ATOM 709 C C . GLY A 1 91 ? 12.231 4.279 -19.977 1.00 72.19 91 GLY A C 1
ATOM 710 O O . GLY A 1 91 ? 12.225 5.505 -19.854 1.00 72.19 91 GLY A O 1
ATOM 711 N N . SER A 1 92 ? 11.139 3.532 -19.776 1.00 78.25 92 SER A N 1
ATOM 712 C CA . SER A 1 92 ? 9.802 4.056 -19.456 1.00 78.25 92 SER A CA 1
ATOM 713 C C . SER A 1 92 ? 9.485 3.977 -17.955 1.00 78.25 92 SER A C 1
ATOM 715 O O . SER A 1 92 ? 10.095 3.201 -17.231 1.00 78.25 92 SER A O 1
ATOM 717 N N . HIS A 1 93 ? 8.499 4.737 -17.472 1.00 81.38 93 HIS A N 1
ATOM 718 C CA . HIS A 1 93 ? 8.009 4.641 -16.082 1.00 81.38 93 HIS A CA 1
ATOM 719 C C . HIS A 1 93 ? 6.776 3.731 -15.939 1.00 81.38 93 HIS A C 1
ATOM 721 O O . HIS A 1 93 ? 6.127 3.711 -14.894 1.00 81.38 93 HIS A O 1
ATOM 727 N N . LEU A 1 94 ? 6.414 2.992 -16.990 1.00 81.25 94 LEU A N 1
ATOM 728 C CA . LEU A 1 94 ? 5.116 2.323 -17.084 1.00 81.25 94 LEU A CA 1
ATOM 729 C C . LEU A 1 94 ? 4.973 1.198 -16.052 1.00 81.25 94 LEU A C 1
ATOM 731 O O . LEU A 1 94 ? 3.968 1.128 -15.348 1.00 81.25 94 LEU A O 1
ATOM 735 N N . MET A 1 95 ? 6.014 0.379 -15.895 1.00 80.12 95 MET A N 1
ATOM 736 C CA . MET A 1 95 ? 6.055 -0.711 -14.915 1.00 80.12 95 MET A CA 1
ATOM 737 C C . MET A 1 95 ? 6.015 -0.178 -13.476 1.00 80.12 95 MET A C 1
ATOM 739 O O . MET A 1 95 ? 5.283 -0.682 -12.627 1.00 80.12 95 MET A O 1
ATOM 743 N N . THR A 1 96 ? 6.720 0.921 -13.223 1.00 81.50 96 THR A N 1
ATOM 744 C CA . THR A 1 96 ? 6.716 1.619 -11.940 1.00 81.50 96 THR A CA 1
ATOM 745 C C . THR A 1 96 ? 5.326 2.143 -11.571 1.00 81.50 96 THR A C 1
ATOM 747 O O . THR A 1 96 ? 4.848 1.932 -10.455 1.00 81.50 96 THR A O 1
ATOM 750 N N . ILE A 1 97 ? 4.647 2.794 -12.521 1.00 84.94 97 ILE A N 1
ATOM 751 C CA . ILE A 1 97 ? 3.279 3.296 -12.342 1.00 84.94 97 ILE A CA 1
ATOM 752 C C . ILE A 1 97 ? 2.316 2.130 -12.101 1.00 84.94 97 ILE A C 1
ATOM 754 O O . ILE A 1 97 ? 1.459 2.216 -11.220 1.00 84.94 97 ILE A O 1
ATOM 758 N N . LEU A 1 98 ? 2.473 1.025 -12.833 1.00 85.38 98 LEU A N 1
ATOM 759 C CA . LEU A 1 98 ? 1.645 -0.169 -12.673 1.00 85.38 98 LEU A CA 1
ATOM 760 C C . LEU A 1 98 ? 1.748 -0.754 -11.256 1.00 85.38 98 LEU A C 1
ATOM 762 O O . LEU A 1 98 ? 0.739 -1.118 -10.657 1.00 85.38 98 LEU A O 1
ATOM 766 N N . ILE A 1 99 ? 2.950 -0.796 -10.683 1.00 85.06 99 ILE A N 1
ATOM 767 C CA . ILE A 1 99 ? 3.153 -1.293 -9.319 1.00 85.06 99 ILE A CA 1
ATOM 768 C C . ILE A 1 99 ? 2.481 -0.386 -8.291 1.00 85.06 99 ILE A C 1
ATOM 770 O O . ILE A 1 99 ? 1.712 -0.868 -7.458 1.00 85.06 99 ILE A O 1
ATOM 774 N N . VAL A 1 100 ? 2.733 0.924 -8.357 1.00 87.12 100 VAL A N 1
ATOM 775 C CA . VAL A 1 100 ? 2.165 1.872 -7.388 1.00 87.12 100 VAL A CA 1
ATOM 776 C C . VAL A 1 100 ? 0.638 1.889 -7.481 1.00 87.12 100 VAL A C 1
ATOM 778 O O . VAL A 1 100 ? -0.048 1.874 -6.459 1.00 87.12 100 VAL A O 1
ATOM 781 N N . THR A 1 101 ? 0.086 1.854 -8.696 1.00 88.94 101 THR A N 1
ATOM 782 C CA . THR A 1 101 ? -1.367 1.745 -8.894 1.00 88.94 101 THR A CA 1
ATOM 783 C C . THR A 1 101 ? -1.913 0.419 -8.372 1.00 88.94 101 THR A C 1
ATOM 785 O O . THR A 1 101 ? -2.951 0.423 -7.716 1.00 88.94 101 THR A O 1
ATOM 788 N N . GLY A 1 102 ? -1.197 -0.695 -8.546 1.00 88.56 102 GLY A N 1
ATOM 789 C CA . GLY A 1 102 ? -1.547 -1.981 -7.943 1.00 88.56 102 GLY A CA 1
ATOM 790 C C . GLY A 1 102 ? -1.641 -1.918 -6.415 1.00 88.56 102 GLY A C 1
ATOM 791 O O . GLY A 1 102 ? -2.599 -2.424 -5.828 1.00 88.56 102 GLY A O 1
ATOM 792 N N . TRP A 1 103 ? -0.707 -1.232 -5.754 1.00 90.50 103 TRP A N 1
ATOM 793 C CA . TRP A 1 103 ? -0.760 -1.036 -4.301 1.00 90.50 103 TRP A CA 1
ATOM 794 C C . TRP A 1 103 ? -2.007 -0.258 -3.882 1.00 90.50 103 TRP A C 1
ATOM 796 O O . TRP A 1 103 ? -2.720 -0.679 -2.971 1.00 90.50 103 TRP A O 1
ATOM 806 N N . LEU A 1 104 ? -2.309 0.842 -4.581 1.00 90.50 104 LEU A N 1
ATOM 807 C CA . LEU A 1 104 ? -3.501 1.653 -4.325 1.00 90.50 104 LEU A CA 1
ATOM 808 C C . LEU A 1 104 ? -4.787 0.847 -4.534 1.00 90.50 104 LEU A C 1
ATOM 810 O O . LEU A 1 104 ? -5.673 0.883 -3.680 1.00 90.50 104 LEU A O 1
ATOM 814 N N . ILE A 1 105 ? -4.865 0.068 -5.616 1.00 92.69 105 ILE A N 1
ATOM 815 C CA . ILE A 1 105 ? -5.998 -0.821 -5.896 1.00 92.69 105 ILE A CA 1
ATOM 816 C C . ILE A 1 105 ? -6.164 -1.838 -4.765 1.00 92.69 105 ILE A C 1
ATOM 818 O O . ILE A 1 105 ? -7.275 -2.007 -4.269 1.00 92.69 105 ILE A O 1
ATOM 822 N N . GLY A 1 106 ? -5.078 -2.470 -4.311 1.00 90.12 106 GLY A N 1
ATOM 823 C CA . GLY A 1 106 ? -5.109 -3.428 -3.205 1.00 90.12 106 GLY A CA 1
ATOM 824 C C . GLY A 1 106 ? -5.635 -2.802 -1.915 1.00 90.12 106 GLY A C 1
ATOM 825 O O . GLY A 1 106 ? -6.564 -3.331 -1.305 1.00 90.12 106 GLY A O 1
ATOM 826 N N . ILE A 1 107 ? -5.111 -1.632 -1.537 1.00 90.38 107 ILE A N 1
ATOM 827 C CA . ILE A 1 107 ? -5.552 -0.895 -0.344 1.00 90.38 107 ILE A CA 1
ATOM 828 C C . ILE A 1 107 ? -7.041 -0.533 -0.449 1.00 90.38 107 ILE A C 1
ATOM 830 O O . ILE A 1 107 ? -7.808 -0.790 0.482 1.00 90.38 107 ILE A O 1
ATOM 834 N N . CYS A 1 108 ? -7.478 0.033 -1.577 1.00 90.38 108 CYS A N 1
ATOM 835 C CA . CYS A 1 108 ? -8.874 0.412 -1.795 1.00 90.38 108 CYS A CA 1
ATOM 836 C C . CYS A 1 108 ? -9.813 -0.801 -1.780 1.00 90.38 108 CYS A C 1
ATOM 838 O O . CYS A 1 108 ? -10.863 -0.756 -1.134 1.00 90.38 108 CYS A O 1
ATOM 840 N N . ALA A 1 109 ? -9.433 -1.894 -2.444 1.00 91.00 109 ALA A N 1
ATOM 841 C CA . ALA A 1 109 ? -10.219 -3.120 -2.506 1.00 91.00 109 ALA A CA 1
ATOM 842 C C . ALA A 1 109 ? -10.392 -3.756 -1.122 1.00 91.00 109 ALA A C 1
ATOM 844 O O . ALA A 1 109 ? -11.510 -4.120 -0.751 1.00 91.00 109 ALA A O 1
ATOM 845 N N . GLY A 1 110 ? -9.330 -3.833 -0.314 1.00 88.19 110 GLY A N 1
ATOM 846 C CA . GLY A 1 110 ? -9.434 -4.387 1.037 1.00 88.19 110 GLY A CA 1
ATOM 847 C C . GLY A 1 110 ? -10.228 -3.489 1.988 1.00 88.19 110 GLY A C 1
ATOM 848 O O . GLY A 1 110 ? -11.013 -3.998 2.794 1.00 88.19 110 GLY A O 1
ATOM 849 N N . CYS A 1 111 ? -10.145 -2.162 1.831 1.00 88.56 111 CYS A N 1
ATOM 850 C CA . CYS A 1 111 ? -11.029 -1.225 2.536 1.00 88.56 111 CYS A CA 1
ATOM 851 C C . CYS A 1 111 ? -12.505 -1.433 2.162 1.00 88.56 111 CYS A C 1
ATOM 853 O O . CYS A 1 111 ? -13.372 -1.473 3.039 1.00 88.56 111 CYS A O 1
ATOM 855 N N . TYR A 1 112 ? -12.804 -1.572 0.868 1.00 87.81 112 TYR A N 1
ATOM 856 C CA . TYR A 1 112 ? -14.163 -1.801 0.379 1.00 87.81 112 TYR A CA 1
ATOM 857 C C . TYR A 1 112 ? -14.728 -3.127 0.901 1.00 87.81 112 TYR A C 1
ATOM 859 O O . TYR A 1 112 ? -15.823 -3.160 1.470 1.00 87.81 112 TYR A O 1
ATOM 867 N N . TRP A 1 113 ? -13.950 -4.206 0.789 1.00 86.19 113 TRP A N 1
ATOM 868 C CA . TRP A 1 113 ? -14.342 -5.534 1.254 1.00 86.19 113 TRP A CA 1
ATOM 869 C C . TRP A 1 113 ? -14.553 -5.578 2.770 1.00 86.19 113 TRP A C 1
ATOM 871 O O . TRP A 1 113 ? -15.538 -6.135 3.259 1.00 86.19 113 TRP A O 1
ATOM 881 N N . GLY A 1 114 ? -13.664 -4.936 3.533 1.00 83.88 114 GLY A N 1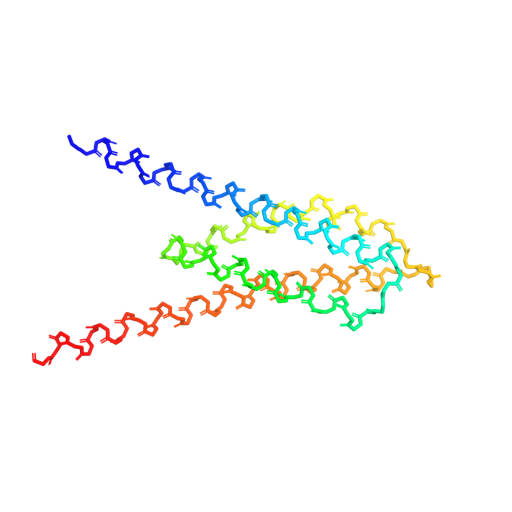
ATOM 882 C CA . GLY A 1 114 ? -13.807 -4.819 4.982 1.00 83.88 114 GLY A CA 1
ATOM 883 C C . GLY A 1 114 ? -15.095 -4.098 5.376 1.00 83.88 114 GLY A C 1
ATOM 884 O O . GLY A 1 114 ? -15.798 -4.541 6.286 1.00 83.88 114 GLY A O 1
ATOM 885 N N . LYS A 1 115 ? -15.450 -3.031 4.649 1.00 83.19 115 LYS A N 1
ATOM 886 C CA . LYS A 1 115 ? -16.685 -2.275 4.885 1.00 83.19 115 LYS A CA 1
ATOM 887 C C . LYS A 1 115 ? -17.922 -3.125 4.610 1.00 83.19 115 LYS A C 1
ATOM 889 O O . LYS A 1 115 ? -18.863 -3.113 5.402 1.00 83.19 115 LYS A O 1
ATOM 894 N N . LEU A 1 116 ? -17.920 -3.865 3.499 1.00 81.50 116 LEU A N 1
ATOM 895 C CA . LEU A 1 116 ? -19.024 -4.746 3.121 1.00 81.50 116 LEU A CA 1
ATOM 896 C C . LEU A 1 116 ? -19.245 -5.837 4.180 1.00 81.50 116 LEU A C 1
ATOM 898 O O . LEU A 1 116 ? -20.374 -6.067 4.612 1.00 81.50 116 LEU A O 1
ATOM 902 N N . SER A 1 117 ? -18.154 -6.443 4.657 1.00 76.56 117 SER A N 1
ATOM 903 C CA . SER A 1 117 ? -18.174 -7.476 5.697 1.00 76.56 117 SER A CA 1
ATOM 904 C C . SER A 1 117 ? -18.785 -6.973 7.011 1.00 76.56 117 SER A C 1
ATOM 906 O O . SER A 1 117 ? -19.607 -7.666 7.610 1.00 76.56 117 SER A O 1
ATOM 908 N N . GLN A 1 118 ? -18.463 -5.748 7.437 1.00 76.50 118 GLN A N 1
ATOM 909 C CA . GLN A 1 118 ? -19.063 -5.158 8.639 1.00 76.50 118 GLN A CA 1
ATOM 910 C C . GLN A 1 118 ? -20.531 -4.776 8.451 1.00 76.50 118 GLN A C 1
ATOM 912 O O . GLN A 1 118 ? -21.337 -5.008 9.349 1.00 76.50 118 GLN A O 1
ATOM 917 N N . LYS A 1 119 ? -20.902 -4.234 7.285 1.00 73.94 119 LYS A N 1
ATOM 918 C CA . LYS A 1 119 ? -22.301 -3.897 6.980 1.00 73.94 119 LYS A CA 1
ATOM 919 C C . LYS A 1 119 ? -23.195 -5.142 7.003 1.00 73.94 119 LYS A C 1
ATOM 921 O O . LYS A 1 119 ? -24.297 -5.085 7.539 1.00 73.94 119 LYS A O 1
ATOM 926 N N . SER A 1 120 ? -22.692 -6.264 6.485 1.00 69.25 120 SER A N 1
ATOM 927 C CA . SER A 1 120 ? -23.359 -7.568 6.569 1.00 69.25 120 SER A CA 1
ATOM 928 C C . SER A 1 120 ? -23.550 -8.028 8.023 1.00 69.25 120 SER A C 1
ATOM 930 O O . SER A 1 120 ? -24.663 -8.367 8.419 1.00 69.25 120 SER A O 1
ATOM 932 N N . SER A 1 121 ? -22.507 -7.936 8.859 1.00 62.50 121 SER A N 1
ATOM 933 C CA . SER A 1 121 ? -22.590 -8.313 10.280 1.00 62.50 121 SER A CA 1
ATOM 934 C C . SER A 1 121 ? -23.606 -7.479 11.071 1.00 62.50 121 SER A C 1
ATOM 936 O O . SER A 1 121 ? -24.340 -8.027 11.892 1.00 62.50 121 SER A O 1
ATOM 938 N N . VAL A 1 122 ? -23.681 -6.167 10.817 1.00 65.81 122 VAL A N 1
ATOM 939 C CA . VAL A 1 122 ? -24.636 -5.273 11.495 1.00 65.81 122 VAL A CA 1
ATOM 940 C C . VAL A 1 122 ? -26.079 -5.582 11.092 1.00 65.81 122 VAL A C 1
ATOM 942 O O . VAL A 1 122 ? -26.960 -5.564 11.948 1.00 65.81 122 VAL A O 1
ATOM 945 N N . ASN A 1 123 ? -26.324 -5.874 9.812 1.00 64.75 123 ASN A N 1
ATOM 946 C CA . ASN A 1 123 ? -27.660 -6.228 9.334 1.00 64.75 123 ASN A CA 1
ATOM 947 C C . ASN A 1 123 ? -28.119 -7.578 9.904 1.00 64.75 123 ASN A C 1
ATOM 949 O O . ASN A 1 123 ? -29.200 -7.648 10.471 1.00 64.75 123 ASN A O 1
ATOM 953 N N . SER A 1 124 ? -27.255 -8.598 9.889 1.00 60.31 124 SER A N 1
ATOM 954 C CA . SER A 1 124 ? -27.573 -9.912 10.465 1.00 60.31 124 SER A CA 1
ATOM 955 C C . SER A 1 124 ? -27.882 -9.854 11.968 1.00 60.31 124 SER A C 1
ATOM 957 O O . SER A 1 124 ? -28.770 -10.557 12.430 1.00 60.31 124 SER A O 1
ATOM 959 N N . SER A 1 125 ? -27.197 -9.001 12.738 1.00 58.62 125 SER A N 1
ATOM 960 C CA . SER A 1 125 ? -27.487 -8.825 14.171 1.00 58.62 125 SER A CA 1
ATOM 961 C C . SER A 1 125 ? -28.857 -8.180 14.420 1.00 58.62 125 SER A C 1
ATOM 963 O O . SER A 1 125 ? -29.558 -8.562 15.354 1.00 58.62 125 SER A O 1
ATOM 965 N N . LYS A 1 126 ? -29.283 -7.244 13.561 1.00 59.81 126 LYS A N 1
ATOM 966 C CA . LYS A 1 126 ? -30.620 -6.638 13.654 1.00 59.81 126 LYS A CA 1
ATOM 967 C C . LYS A 1 126 ? -31.730 -7.645 13.374 1.00 59.81 126 LYS A C 1
ATOM 969 O O . LYS A 1 126 ? -32.721 -7.625 14.092 1.00 59.81 126 LYS A O 1
ATOM 974 N N . ASP A 1 127 ? -31.523 -8.537 12.408 1.00 59.22 127 ASP A N 1
ATOM 975 C CA . ASP A 1 127 ? -32.509 -9.559 12.046 1.00 59.22 127 ASP A CA 1
ATOM 976 C C . ASP A 1 127 ? -32.707 -10.612 13.152 1.00 59.22 127 ASP A C 1
ATOM 978 O O . ASP A 1 127 ? -33.771 -11.210 13.240 1.00 59.22 127 ASP A O 1
ATOM 982 N N . VAL A 1 128 ? -31.718 -10.826 14.032 1.00 59.06 128 VAL A N 1
ATOM 983 C CA . VAL A 1 128 ? -31.810 -11.780 15.158 1.00 59.06 128 VAL A CA 1
ATOM 984 C C . VAL A 1 128 ? -32.495 -11.172 16.390 1.00 59.06 128 VAL A C 1
ATOM 986 O O . VAL A 1 128 ? -33.093 -11.897 17.175 1.00 59.06 128 VAL A O 1
ATOM 989 N N . VAL A 1 129 ? -32.429 -9.850 16.574 1.00 56.84 129 VAL A N 1
ATOM 990 C CA . VAL A 1 129 ? -33.031 -9.154 17.732 1.00 56.84 129 VAL A CA 1
ATOM 991 C C . VAL A 1 129 ? -34.514 -8.811 17.500 1.00 56.84 129 VAL A C 1
ATOM 993 O O . VAL A 1 129 ? -35.217 -8.458 18.442 1.00 56.84 129 VAL A O 1
ATOM 996 N N . SER A 1 130 ? -35.010 -8.920 16.265 1.00 53.25 130 SER A N 1
ATOM 997 C CA . SER A 1 130 ? -36.404 -8.635 15.898 1.00 53.25 130 SER A CA 1
ATOM 998 C C . SER A 1 130 ? -37.356 -9.844 15.925 1.00 53.25 130 SER A C 1
ATOM 1000 O O . SER A 1 130 ? -38.446 -9.736 15.364 1.00 53.25 130 SER A O 1
ATOM 1002 N N . PHE A 1 131 ? -36.969 -10.968 16.539 1.00 46.22 131 PHE A N 1
ATOM 1003 C CA . PHE A 1 131 ? -37.829 -12.147 16.731 1.00 46.22 131 PHE A CA 1
ATOM 1004 C C . PHE A 1 131 ? -38.255 -12.319 18.188 1.00 46.22 131 PHE A C 1
ATOM 1006 O O . PHE A 1 131 ? -37.392 -12.153 19.080 1.00 46.22 131 PHE A O 1
#